Protein AF-A0AAV0XHF9-F1 (afdb_monomer_lite)

Secondary structure (DSSP, 8-state):
--HHHHHH-TTS-HHHHHHHHHHHHHHHHHHHHHHHHHHHHHHHHTT--HHHHHHHHHHHHHHH-TTTTTSSHHHHHHHHHHTT-PPPPEEEEEEEEE--EEETTEEE--EEEEEEEE--HHHHHHHHHTSTTHHHHHHHHHHHHHH--S-----TTT---

Radius of gyration: 26.61 Å; chains: 1; bounding box: 62×67×68 Å

Structure (mmCIF, N/CA/C/O backbone):
data_AF-A0AAV0XHF9-F1
#
_entry.id   AF-A0AAV0XHF9-F1
#
loop_
_atom_site.group_PDB
_atom_site.id
_atom_site.type_symbol
_atom_site.label_atom_id
_atom_site.label_alt_id
_atom_site.label_comp_id
_atom_site.label_asym_id
_atom_site.label_entity_id
_atom_site.label_seq_id
_atom_site.pdbx_PDB_ins_code
_atom_site.Cartn_x
_atom_site.Cartn_y
_atom_site.Cartn_z
_atom_site.occupancy
_atom_site.B_iso_or_equiv
_atom_site.auth_seq_id
_atom_site.auth_comp_id
_atom_site.auth_asym_id
_atom_site.auth_atom_id
_atom_site.pdbx_PDB_model_num
ATOM 1 N N . MET A 1 1 ? -2.041 9.958 -0.404 1.00 60.59 1 MET A N 1
ATOM 2 C CA . MET A 1 1 ? -0.908 9.008 -0.333 1.00 60.59 1 MET A CA 1
ATOM 3 C C . MET A 1 1 ? 0.179 9.655 0.539 1.00 60.59 1 MET A C 1
ATOM 5 O O . MET A 1 1 ? 0.935 10.480 0.056 1.00 60.59 1 MET A O 1
ATOM 9 N N . PHE A 1 2 ? 0.143 9.440 1.861 1.00 72.06 2 PHE A N 1
ATOM 10 C CA . PHE A 1 2 ? 1.021 10.136 2.828 1.00 72.06 2 PHE A CA 1
ATOM 11 C C . PHE A 1 2 ? 2.412 9.490 2.892 1.00 72.06 2 PHE A C 1
ATOM 13 O O . PHE A 1 2 ? 3.419 10.164 2.726 1.00 72.06 2 PHE A O 1
ATOM 20 N N . ILE A 1 3 ? 2.448 8.157 2.971 1.00 79.88 3 ILE A N 1
ATOM 21 C CA . ILE A 1 3 ? 3.682 7.357 2.974 1.00 79.88 3 ILE A CA 1
ATOM 22 C C . ILE A 1 3 ? 4.508 7.556 1.693 1.00 79.88 3 ILE A C 1
ATOM 24 O O . ILE A 1 3 ? 5.733 7.562 1.742 1.00 79.88 3 ILE A O 1
ATOM 28 N N . SER A 1 4 ? 3.865 7.743 0.535 1.00 76.50 4 SER A N 1
ATOM 29 C CA . SER A 1 4 ? 4.586 7.941 -0.730 1.00 76.50 4 SER A CA 1
ATOM 30 C C . SER A 1 4 ? 5.396 9.226 -0.769 1.00 76.50 4 SER A C 1
ATOM 32 O O . SER A 1 4 ? 6.397 9.265 -1.474 1.00 76.50 4 SER A O 1
ATOM 34 N N . LYS A 1 5 ? 5.002 10.252 -0.000 1.00 82.44 5 LYS A N 1
ATOM 35 C CA . LYS A 1 5 ? 5.803 11.470 0.139 1.00 82.44 5 LYS A CA 1
ATOM 36 C C . LYS A 1 5 ? 7.156 11.134 0.759 1.00 82.44 5 LYS A C 1
ATOM 38 O O . LYS A 1 5 ? 8.172 11.497 0.192 1.00 82.44 5 LYS A O 1
ATOM 43 N N . TRP A 1 6 ? 7.180 10.333 1.825 1.00 82.81 6 TRP A N 1
ATOM 44 C CA . TRP A 1 6 ? 8.428 9.906 2.468 1.00 82.81 6 TRP A CA 1
ATOM 45 C C . TRP A 1 6 ? 9.312 9.031 1.579 1.00 82.81 6 TRP A C 1
ATOM 47 O O . TRP A 1 6 ? 10.527 9.109 1.682 1.00 82.81 6 TRP A O 1
ATOM 57 N N . TYR A 1 7 ? 8.725 8.231 0.685 1.00 79.69 7 TYR A N 1
ATOM 58 C CA . TYR A 1 7 ? 9.497 7.476 -0.310 1.00 79.69 7 TYR A CA 1
ATOM 59 C C . TYR A 1 7 ? 10.110 8.347 -1.410 1.00 79.69 7 TYR A C 1
ATOM 61 O O . TYR A 1 7 ? 11.069 7.913 -2.045 1.00 79.69 7 TYR A O 1
ATOM 69 N N . ASN A 1 8 ? 9.535 9.524 -1.662 1.00 79.88 8 ASN A N 1
ATOM 70 C CA . ASN A 1 8 ? 10.020 10.468 -2.663 1.00 79.88 8 ASN A CA 1
ATOM 71 C C . ASN A 1 8 ? 11.099 11.413 -2.108 1.00 79.88 8 ASN A C 1
ATOM 73 O O . ASN A 1 8 ? 11.812 12.048 -2.879 1.00 79.88 8 ASN A O 1
ATOM 77 N N . GLU A 1 9 ? 11.230 11.507 -0.783 1.00 84.69 9 GLU A N 1
ATOM 78 C CA . GLU A 1 9 ? 12.252 12.327 -0.137 1.00 84.69 9 GLU A CA 1
ATOM 79 C C . GLU A 1 9 ? 13.622 11.648 -0.204 1.00 84.69 9 GLU A C 1
ATOM 81 O O . GLU A 1 9 ? 13.849 10.603 0.407 1.00 84.69 9 GLU A O 1
ATOM 86 N N . SER A 1 10 ? 14.571 12.275 -0.901 1.00 77.44 10 SER A N 1
ATOM 87 C CA . SER A 1 10 ? 15.943 11.764 -1.051 1.00 77.44 10 SER A CA 1
ATOM 88 C C . SER A 1 10 ? 16.704 11.680 0.275 1.00 77.44 10 SER A C 1
ATOM 90 O O . SER A 1 10 ? 17.608 10.860 0.426 1.00 77.44 10 SER A O 1
ATOM 92 N N . VAL A 1 11 ? 16.320 12.514 1.245 1.00 86.81 11 VAL A N 1
ATOM 93 C CA . VAL A 1 11 ? 16.938 12.596 2.574 1.00 86.81 11 VAL A CA 1
ATOM 94 C C . VAL A 1 11 ? 16.502 11.443 3.478 1.00 86.81 11 VAL A C 1
ATOM 96 O O . VAL A 1 11 ? 17.213 11.130 4.430 1.00 86.81 11 VAL A O 1
ATOM 99 N N . ILE A 1 12 ? 15.364 10.795 3.201 1.00 83.94 12 ILE A N 1
ATOM 100 C CA . ILE A 1 12 ? 14.819 9.723 4.040 1.00 83.94 12 ILE A CA 1
ATOM 101 C C . ILE A 1 12 ? 15.175 8.369 3.415 1.00 83.94 12 ILE A C 1
ATOM 103 O O . ILE A 1 12 ? 14.592 7.968 2.406 1.00 83.94 12 ILE A O 1
ATOM 107 N N . PRO A 1 13 ? 16.094 7.593 4.018 1.00 84.94 13 PRO A N 1
ATOM 108 C CA . PRO A 1 13 ? 16.376 6.249 3.547 1.00 84.94 13 PRO A CA 1
ATOM 109 C C . PRO A 1 13 ? 15.125 5.363 3.618 1.00 84.94 13 PRO A C 1
ATOM 111 O O . PRO A 1 13 ? 14.372 5.402 4.593 1.00 84.94 13 PRO A O 1
ATOM 114 N N . LYS A 1 14 ? 14.924 4.488 2.626 1.00 80.06 14 LYS A N 1
ATOM 115 C CA . LYS A 1 14 ? 13.743 3.602 2.563 1.00 80.06 14 LYS A CA 1
ATOM 116 C C . LYS A 1 14 ? 13.569 2.733 3.812 1.00 80.06 14 LYS A C 1
ATOM 118 O O . LYS A 1 14 ? 12.446 2.503 4.249 1.00 80.06 14 LYS A O 1
ATOM 123 N N . ASN A 1 15 ? 14.672 2.285 4.414 1.00 81.06 15 ASN A N 1
ATOM 124 C CA . ASN A 1 15 ? 14.645 1.514 5.659 1.00 81.06 15 ASN A CA 1
ATOM 125 C C . ASN A 1 15 ? 14.197 2.342 6.881 1.00 81.06 15 ASN A C 1
ATOM 127 O O . ASN A 1 15 ? 13.753 1.757 7.863 1.00 81.06 15 ASN A O 1
ATOM 131 N N . LYS A 1 16 ? 14.267 3.680 6.826 1.00 87.31 16 LYS A N 1
ATOM 132 C CA . LYS A 1 16 ? 13.779 4.585 7.880 1.00 87.31 16 LYS A CA 1
ATOM 133 C C . LYS A 1 16 ? 12.296 4.903 7.760 1.00 87.31 16 LYS A C 1
ATOM 135 O O . LYS A 1 16 ? 11.668 5.177 8.776 1.00 87.31 16 LYS A O 1
ATOM 140 N N . VAL A 1 17 ? 11.712 4.802 6.565 1.00 86.56 17 VAL A N 1
ATOM 141 C CA . VAL A 1 17 ? 10.263 4.987 6.372 1.00 86.56 17 VAL A CA 1
ATOM 142 C C . VAL A 1 17 ? 9.465 4.026 7.257 1.00 86.56 17 VAL A C 1
ATOM 144 O O . VAL A 1 17 ? 8.452 4.422 7.823 1.00 86.56 17 VAL A O 1
ATOM 147 N N . GLN A 1 18 ? 9.939 2.787 7.430 1.00 85.81 18 GLN A N 1
ATOM 148 C CA . GLN A 1 18 ? 9.290 1.828 8.325 1.00 85.81 18 GLN A CA 1
ATOM 149 C C . GLN A 1 18 ? 9.337 2.282 9.785 1.00 85.81 18 GLN A C 1
ATOM 151 O O . GLN A 1 18 ? 8.320 2.221 10.461 1.00 85.81 18 GLN A O 1
ATOM 156 N N . THR A 1 19 ? 10.487 2.781 10.247 1.00 88.06 19 THR A N 1
ATOM 157 C CA . THR A 1 19 ? 10.632 3.329 11.603 1.00 88.06 19 THR A CA 1
ATOM 158 C C . THR A 1 19 ? 9.653 4.477 11.832 1.00 88.06 19 THR A C 1
ATOM 160 O O . THR A 1 19 ? 8.929 4.460 12.814 1.00 88.06 19 THR A O 1
ATOM 163 N N . ILE A 1 20 ? 9.537 5.402 10.873 1.00 87.75 20 ILE A N 1
ATOM 164 C CA . ILE A 1 20 ? 8.589 6.522 10.959 1.00 87.75 20 ILE A CA 1
ATOM 165 C C . ILE A 1 20 ? 7.142 6.015 11.044 1.00 87.75 20 ILE A C 1
ATOM 167 O O . ILE A 1 20 ? 6.365 6.507 11.856 1.00 87.75 20 ILE A O 1
ATOM 171 N N . ILE A 1 21 ? 6.762 5.028 10.224 1.00 87.50 21 ILE A N 1
ATOM 172 C CA . ILE A 1 21 ? 5.415 4.435 10.276 1.00 87.50 21 ILE A CA 1
ATOM 173 C C . ILE A 1 21 ? 5.154 3.818 11.654 1.00 87.50 21 ILE A C 1
ATOM 175 O O . ILE A 1 21 ? 4.086 4.048 12.223 1.00 87.50 21 ILE A O 1
ATOM 179 N N . SER A 1 22 ? 6.112 3.064 12.193 1.00 87.62 22 SER A N 1
ATOM 180 C CA . SER A 1 22 ? 6.003 2.454 13.520 1.00 87.62 22 SER A CA 1
ATOM 181 C C . SER A 1 22 ? 5.874 3.507 14.623 1.00 87.62 22 SER A C 1
ATOM 183 O O . SER A 1 22 ? 4.957 3.407 15.434 1.00 87.62 22 SER A O 1
ATOM 185 N N . ASP A 1 23 ? 6.706 4.549 14.607 1.00 88.69 23 ASP A N 1
ATOM 186 C CA . ASP A 1 23 ? 6.686 5.622 15.609 1.00 88.69 23 ASP A CA 1
ATOM 187 C C . ASP A 1 23 ? 5.354 6.388 15.588 1.00 88.69 23 ASP A C 1
ATOM 189 O O . ASP A 1 23 ? 4.746 6.627 16.632 1.00 88.69 23 ASP A O 1
ATOM 193 N N . VAL A 1 24 ? 4.853 6.732 14.393 1.00 88.81 24 VAL A N 1
ATOM 194 C CA . VAL A 1 24 ? 3.557 7.414 14.250 1.00 88.81 24 VAL A CA 1
ATOM 195 C C . VAL A 1 24 ? 2.411 6.504 14.693 1.00 88.81 24 VAL A C 1
ATOM 197 O O . VAL A 1 24 ? 1.496 6.980 15.359 1.00 88.81 24 VAL A O 1
ATOM 200 N N . SER A 1 25 ? 2.458 5.208 14.368 1.00 88.56 25 SER A N 1
ATOM 201 C CA . SER A 1 25 ? 1.436 4.242 14.803 1.00 88.56 25 SER A CA 1
ATOM 202 C C . SER A 1 25 ? 1.402 4.122 16.324 1.00 88.56 25 SER A C 1
ATOM 204 O O . SER A 1 25 ? 0.333 4.203 16.918 1.00 88.56 25 SER A O 1
ATOM 206 N N . MET A 1 26 ? 2.570 4.022 16.958 1.00 88.62 26 MET A N 1
ATOM 207 C CA . MET A 1 26 ? 2.696 3.931 18.411 1.00 88.62 26 MET A CA 1
ATOM 208 C C . MET A 1 26 ? 2.195 5.207 19.105 1.00 88.62 26 MET A C 1
ATOM 210 O O . MET A 1 26 ? 1.458 5.138 20.088 1.00 88.62 26 MET A O 1
ATOM 214 N N . MET A 1 27 ? 2.536 6.384 18.570 1.00 88.88 27 MET A N 1
ATOM 215 C CA . MET A 1 27 ? 2.031 7.661 19.083 1.00 88.88 27 MET A CA 1
ATOM 216 C C . MET A 1 27 ? 0.503 7.765 18.941 1.00 88.88 27 MET A C 1
ATOM 218 O O . MET A 1 27 ? -0.182 8.225 19.856 1.00 88.88 27 MET A O 1
ATOM 222 N N . GLN A 1 28 ? -0.038 7.330 17.802 1.00 88.69 28 GLN A N 1
ATOM 223 C CA . GLN A 1 28 ? -1.476 7.307 17.543 1.00 88.69 28 GLN A CA 1
ATOM 224 C C . GLN A 1 28 ? -2.197 6.366 18.516 1.00 88.69 28 GLN A C 1
ATOM 226 O O . GLN A 1 28 ? -3.207 6.754 19.099 1.00 88.69 28 GLN A O 1
ATOM 231 N N . GLU A 1 29 ? -1.664 5.165 18.731 1.00 88.50 29 GLU A N 1
ATOM 232 C CA . GLU A 1 29 ? -2.231 4.165 19.632 1.00 88.50 29 GLU A CA 1
ATOM 233 C C . GLU A 1 29 ? -2.338 4.690 21.071 1.00 88.50 29 GLU A C 1
ATOM 235 O O . GLU A 1 29 ? -3.399 4.581 21.693 1.00 88.50 29 GLU A O 1
ATOM 240 N N . MET A 1 30 ? -1.289 5.343 21.582 1.00 87.88 30 MET A N 1
ATOM 241 C CA . MET A 1 30 ? -1.326 5.966 22.911 1.00 87.88 30 MET A CA 1
ATOM 242 C C . MET A 1 30 ? -2.376 7.078 22.997 1.00 87.88 30 MET A C 1
ATOM 244 O O . MET A 1 30 ? -3.208 7.079 23.901 1.00 87.88 30 MET A O 1
ATOM 248 N N . ASN A 1 31 ? -2.384 8.011 22.044 1.00 89.62 31 ASN A N 1
ATOM 249 C CA . ASN A 1 31 ? -3.301 9.152 22.092 1.00 89.62 31 ASN A CA 1
ATOM 250 C C . ASN A 1 31 ? -4.770 8.726 21.942 1.00 89.62 31 ASN A C 1
ATOM 252 O O . ASN A 1 31 ? -5.641 9.212 22.667 1.00 89.62 31 ASN A O 1
ATOM 256 N N . ILE A 1 32 ? -5.051 7.804 21.018 1.00 92.44 32 ILE A N 1
ATOM 257 C CA . ILE A 1 32 ? -6.409 7.316 20.762 1.00 92.44 32 ILE A CA 1
ATOM 258 C C . ILE A 1 32 ? -6.904 6.435 21.905 1.00 92.44 32 ILE A C 1
ATOM 260 O O . ILE A 1 32 ? -8.073 6.543 22.260 1.00 92.44 32 ILE A O 1
ATOM 264 N N . SER A 1 33 ? -6.051 5.612 22.521 1.00 91.12 33 SER A N 1
ATOM 265 C CA . SER A 1 33 ? -6.457 4.792 23.671 1.00 91.12 33 SER A CA 1
ATOM 266 C C . SER A 1 33 ? -6.825 5.638 24.891 1.00 91.12 33 SER A C 1
ATOM 268 O O . SER A 1 33 ? -7.853 5.372 25.514 1.00 91.12 33 SER A O 1
ATOM 270 N N . ILE A 1 34 ? -6.063 6.697 25.190 1.00 92.75 34 ILE A N 1
ATOM 271 C CA . ILE A 1 34 ? -6.398 7.649 26.262 1.00 92.75 34 ILE A CA 1
ATOM 272 C C . ILE A 1 34 ? -7.758 8.298 25.983 1.00 92.75 34 ILE A C 1
ATOM 274 O O . ILE A 1 34 ? -8.652 8.250 26.828 1.00 92.75 34 ILE A O 1
ATOM 278 N N . LEU A 1 35 ? -7.945 8.844 24.777 1.00 93.75 35 LEU A N 1
ATOM 279 C CA . LEU A 1 35 ? -9.193 9.504 24.393 1.00 93.75 35 LEU A CA 1
ATOM 280 C C . LEU A 1 35 ? -10.390 8.540 24.410 1.00 93.75 35 LEU A C 1
ATOM 282 O O . LEU A 1 35 ? -11.461 8.889 24.902 1.00 93.75 35 LEU A O 1
ATOM 286 N N . LYS A 1 36 ? -10.205 7.320 23.899 1.00 93.88 36 LYS A N 1
ATOM 287 C CA . LYS A 1 36 ? -11.218 6.260 23.899 1.00 93.88 36 LYS A CA 1
ATOM 288 C C . LYS A 1 36 ? -11.643 5.923 25.326 1.00 93.88 36 LYS A C 1
ATOM 290 O O . LYS A 1 36 ? -12.838 5.838 25.586 1.00 93.88 36 LYS A O 1
ATOM 295 N N . ASN A 1 37 ? -10.694 5.764 26.246 1.00 93.25 37 ASN A N 1
ATOM 296 C CA . ASN A 1 37 ? -10.990 5.434 27.639 1.00 93.25 37 ASN A CA 1
ATOM 297 C C . ASN A 1 37 ? -11.774 6.552 28.336 1.00 93.25 37 ASN A C 1
ATOM 299 O O . ASN A 1 37 ? -12.794 6.268 28.957 1.00 93.25 37 ASN A O 1
ATOM 303 N N . GLU A 1 38 ? -11.356 7.810 28.177 1.00 93.88 38 GLU A N 1
ATOM 304 C CA . GLU A 1 38 ? -12.074 8.973 28.723 1.00 93.88 38 GLU A CA 1
ATOM 305 C C . GLU A 1 38 ? -13.518 9.043 28.205 1.00 93.88 38 GLU A C 1
ATOM 307 O O . GLU A 1 38 ? -14.470 9.135 28.980 1.00 93.88 38 GLU A O 1
ATOM 312 N N . VAL A 1 39 ? -13.707 8.912 26.889 1.00 93.06 39 VAL A N 1
ATOM 313 C CA . VAL A 1 39 ? -15.043 8.955 26.279 1.00 93.06 39 VAL A CA 1
ATOM 314 C C . VAL A 1 39 ? -15.908 7.783 26.742 1.00 93.06 39 VAL A C 1
ATOM 316 O O . VAL A 1 39 ? -17.078 7.980 27.071 1.00 93.06 39 VAL A O 1
ATOM 319 N N . LEU A 1 40 ? -15.361 6.567 26.802 1.00 92.44 40 LEU A N 1
ATOM 320 C CA . LEU A 1 40 ? -16.111 5.397 27.259 1.00 92.44 40 LEU A CA 1
ATOM 321 C C . LEU A 1 40 ? -16.480 5.489 28.742 1.00 92.44 40 LEU A C 1
ATOM 323 O O . LEU A 1 40 ? -17.592 5.101 29.099 1.00 92.44 40 LEU A O 1
ATOM 327 N N . ASN A 1 41 ? -15.607 6.036 29.588 1.00 92.88 41 ASN A N 1
ATOM 328 C CA . ASN A 1 41 ? -15.911 6.270 30.998 1.00 92.88 41 ASN A CA 1
ATOM 329 C C . ASN A 1 41 ? -17.095 7.232 31.147 1.00 92.88 41 ASN A C 1
ATOM 331 O O . ASN A 1 41 ? -18.083 6.876 31.787 1.00 92.88 41 ASN A O 1
ATOM 335 N N . ILE A 1 42 ? -17.065 8.375 30.454 1.00 93.12 42 ILE A N 1
ATOM 336 C CA . ILE A 1 42 ? -18.160 9.359 30.474 1.00 93.12 42 ILE A CA 1
ATOM 337 C C . ILE A 1 42 ? -19.474 8.742 29.967 1.00 93.12 42 ILE A C 1
ATOM 339 O O . ILE A 1 42 ? -20.541 8.977 30.538 1.00 93.12 42 ILE A O 1
ATOM 343 N N . LEU A 1 43 ? -19.436 7.939 28.901 1.00 91.31 43 LEU A N 1
ATOM 344 C CA . LEU A 1 43 ? -20.637 7.291 28.358 1.00 91.31 43 LEU A CA 1
ATOM 345 C C . LEU A 1 43 ? -21.222 6.241 29.315 1.00 91.31 43 LEU A C 1
ATOM 347 O O . LEU A 1 43 ? -22.446 6.139 29.443 1.00 91.31 43 LEU A O 1
ATOM 351 N N . ASN A 1 44 ? -20.358 5.480 29.990 1.00 89.56 44 ASN A N 1
ATOM 352 C CA . ASN A 1 44 ? -20.761 4.485 30.982 1.00 89.56 44 ASN A CA 1
ATOM 353 C C . ASN A 1 44 ? -21.355 5.151 32.233 1.00 89.56 44 ASN A C 1
ATOM 355 O O . ASN A 1 44 ? -22.397 4.709 32.722 1.00 89.56 44 ASN A O 1
ATOM 359 N N . GLU A 1 45 ? -20.753 6.241 32.716 1.00 92.38 45 GLU A N 1
ATOM 360 C CA . GLU A 1 45 ? -21.260 7.034 33.846 1.00 92.38 45 GLU A CA 1
ATOM 361 C C . GLU A 1 45 ? -22.643 7.634 33.558 1.00 92.38 45 GLU A C 1
ATOM 363 O O . GLU A 1 45 ? -23.536 7.591 34.408 1.00 92.38 45 GLU A O 1
ATOM 368 N N . ASN A 1 46 ? -22.860 8.107 32.328 1.00 91.56 46 ASN A N 1
ATOM 369 C CA . ASN A 1 46 ? -24.144 8.649 31.876 1.00 91.56 46 ASN A CA 1
ATOM 370 C C . ASN A 1 46 ? -25.177 7.572 31.493 1.00 91.56 46 ASN A C 1
ATOM 372 O O . ASN A 1 46 ? -26.268 7.913 31.031 1.00 91.56 46 ASN A O 1
ATOM 376 N N . LYS A 1 47 ? -24.865 6.280 31.688 1.00 89.88 47 LYS A N 1
ATOM 377 C CA . LYS A 1 47 ? -25.742 5.136 31.370 1.00 89.88 47 LYS A CA 1
ATOM 378 C C . LYS A 1 47 ? -26.293 5.188 29.940 1.00 89.88 47 LYS A C 1
ATOM 380 O O . LYS A 1 47 ? -27.466 4.886 29.705 1.00 89.88 47 LYS A O 1
ATOM 385 N N . CYS A 1 48 ? -25.459 5.594 28.984 1.00 87.31 48 CYS A N 1
ATOM 386 C CA . CYS A 1 48 ? -25.846 5.616 27.580 1.00 87.31 48 CYS A CA 1
ATOM 387 C C . CYS A 1 48 ? -26.205 4.210 27.072 1.00 87.31 48 CYS A C 1
ATOM 389 O O . CYS A 1 48 ? -25.747 3.192 27.590 1.00 87.31 48 CYS A O 1
ATOM 391 N N . GLU A 1 49 ? -27.023 4.151 26.021 1.00 91.50 49 GLU A N 1
ATOM 392 C CA . GLU A 1 49 ? -27.413 2.889 25.394 1.00 91.50 49 GLU A CA 1
ATOM 393 C C . GLU A 1 49 ? -26.182 2.116 24.886 1.00 91.50 49 GLU A C 1
ATOM 395 O O . GLU A 1 49 ? -25.331 2.671 24.183 1.00 91.50 49 GLU A O 1
ATOM 400 N N . LEU A 1 50 ? -26.123 0.811 25.175 1.00 89.00 50 LEU A N 1
ATOM 401 C CA . LEU A 1 50 ? -25.013 -0.071 24.789 1.00 89.00 50 LEU A CA 1
ATOM 402 C C . LEU A 1 50 ? -24.711 -0.043 23.283 1.00 89.00 50 LEU A C 1
ATOM 404 O O . LEU A 1 50 ? -23.553 -0.134 22.885 1.00 89.00 50 LEU A O 1
ATOM 408 N N . ASN A 1 51 ? -25.734 0.128 22.444 1.00 90.69 51 ASN A N 1
ATOM 409 C CA . ASN A 1 51 ? -25.586 0.226 20.990 1.00 90.69 51 ASN A CA 1
ATOM 410 C C . ASN A 1 51 ? -24.854 1.511 20.559 1.00 90.69 51 ASN A C 1
ATOM 412 O O . ASN A 1 51 ? -24.066 1.517 19.614 1.00 90.69 51 ASN A O 1
ATOM 416 N N . SER A 1 52 ? -25.086 2.621 21.262 1.00 87.88 52 SER A N 1
ATOM 417 C CA . SER A 1 52 ? -24.374 3.878 21.008 1.00 87.88 52 SER A CA 1
ATOM 418 C C . SER A 1 52 ? -22.917 3.774 21.454 1.00 87.88 52 SER A C 1
ATOM 420 O O . SER A 1 52 ? -22.019 4.178 20.715 1.00 87.88 52 SER A O 1
ATOM 422 N N . ILE A 1 53 ? -22.676 3.142 22.606 1.00 90.00 53 ILE A N 1
ATOM 423 C CA . ILE A 1 53 ? -21.328 2.850 23.106 1.00 90.00 53 ILE A CA 1
ATOM 424 C C . ILE A 1 53 ? -20.568 1.968 22.108 1.00 90.00 53 ILE A C 1
ATOM 426 O O . ILE A 1 53 ? -19.450 2.305 21.731 1.00 90.00 53 ILE A O 1
ATOM 430 N N . SER A 1 54 ? -21.174 0.887 21.603 1.00 90.94 54 SER A N 1
ATOM 431 C CA . SER A 1 54 ? -20.503 -0.008 20.650 1.00 90.94 54 SER A CA 1
ATOM 432 C C . SER A 1 54 ? -20.156 0.686 19.332 1.00 90.94 54 SER A C 1
ATOM 434 O O . SER A 1 54 ? -19.072 0.467 18.790 1.00 90.94 54 SER A O 1
ATOM 436 N N . LYS A 1 55 ? -21.041 1.555 18.822 1.00 91.81 55 LYS A N 1
ATOM 437 C CA . LYS A 1 55 ? -20.764 2.357 17.621 1.00 91.81 55 LYS A CA 1
ATOM 438 C C . LYS A 1 55 ? -19.572 3.281 17.838 1.00 91.81 55 LYS A C 1
ATOM 440 O O . LYS A 1 55 ? -18.670 3.296 17.004 1.00 91.81 55 LYS A O 1
ATOM 445 N N . ILE A 1 56 ? -19.531 3.999 18.957 1.00 91.75 56 ILE A N 1
ATOM 446 C CA . ILE A 1 56 ? -18.427 4.912 19.276 1.00 91.75 56 ILE A CA 1
ATOM 447 C C . ILE A 1 56 ? -17.114 4.136 19.449 1.00 91.75 56 ILE A C 1
ATOM 449 O O . ILE A 1 56 ? -16.104 4.519 18.862 1.00 91.75 56 ILE A O 1
ATOM 453 N N . THR A 1 57 ? -17.134 2.999 20.151 1.00 91.62 57 THR A N 1
ATOM 454 C CA . THR A 1 57 ? -15.974 2.098 20.264 1.00 91.62 57 THR A CA 1
ATOM 455 C C . THR A 1 57 ? -15.447 1.698 18.888 1.00 91.62 57 THR A C 1
ATOM 457 O O . THR A 1 57 ? -14.254 1.845 18.631 1.00 91.62 57 THR A O 1
ATOM 460 N N . SER A 1 58 ? -16.334 1.289 17.973 1.00 89.81 58 SER A N 1
ATOM 461 C CA . SER A 1 58 ? -15.930 0.889 16.620 1.00 89.81 58 SER A CA 1
ATOM 462 C C . SER A 1 58 ? -15.320 2.038 15.808 1.00 89.81 58 SER A C 1
ATOM 464 O O . SER A 1 58 ? -14.412 1.811 15.011 1.00 89.81 58 SER A O 1
ATOM 466 N N . MET A 1 59 ? -15.763 3.282 16.026 1.00 90.62 59 MET A N 1
ATOM 467 C CA . MET A 1 59 ? -15.160 4.455 15.385 1.00 90.62 59 MET A CA 1
ATOM 468 C C . MET A 1 59 ? -13.730 4.683 15.880 1.00 90.62 59 MET A C 1
ATOM 470 O O . MET A 1 59 ? -12.846 4.956 15.069 1.00 90.62 59 MET A O 1
ATOM 474 N N . PHE A 1 60 ? -13.483 4.528 17.184 1.00 91.75 60 PHE A N 1
ATOM 475 C CA . PHE A 1 60 ? -12.130 4.619 17.733 1.00 91.75 60 PHE A CA 1
ATOM 476 C C . PHE A 1 60 ? -11.217 3.513 17.206 1.00 91.75 60 PHE A C 1
ATOM 478 O O . PHE A 1 60 ? -10.085 3.808 16.827 1.00 91.75 60 PHE A O 1
ATOM 485 N N . ASP A 1 61 ? -11.718 2.281 17.093 1.00 86.25 61 ASP A N 1
ATOM 486 C CA . ASP A 1 61 ? -10.943 1.152 16.561 1.00 86.25 61 ASP A CA 1
ATOM 487 C C . ASP A 1 61 ? -10.481 1.403 15.114 1.00 86.25 61 ASP A C 1
ATOM 489 O O . ASP A 1 61 ? -9.356 1.064 14.746 1.00 86.25 61 ASP A O 1
ATOM 493 N N . ILE A 1 62 ? -11.309 2.068 14.297 1.00 84.88 62 ILE A N 1
ATOM 494 C CA . ILE A 1 62 ? -10.949 2.449 12.920 1.00 84.88 62 ILE A CA 1
ATOM 495 C C . ILE A 1 62 ? -9.811 3.484 12.896 1.00 84.88 62 ILE A C 1
ATOM 497 O O . ILE A 1 62 ? -8.955 3.440 12.011 1.00 84.88 62 ILE A O 1
ATOM 501 N N . ILE A 1 63 ? -9.801 4.429 13.839 1.00 86.62 63 ILE A N 1
ATOM 502 C CA . ILE A 1 63 ? -8.842 5.548 13.871 1.00 86.62 63 ILE A CA 1
ATOM 503 C C . ILE A 1 63 ? -7.527 5.152 14.561 1.00 86.62 63 ILE A C 1
ATOM 505 O O . ILE A 1 63 ? -6.486 5.761 14.293 1.00 86.62 63 ILE A O 1
ATOM 509 N N . GLN A 1 64 ? -7.563 4.137 15.427 1.00 86.25 64 GLN A N 1
ATOM 510 C CA . GLN A 1 64 ? -6.414 3.674 16.204 1.00 86.25 64 GLN A CA 1
ATOM 511 C C . GLN A 1 64 ? -5.278 3.159 15.310 1.00 86.25 64 GLN A C 1
ATOM 513 O O . GLN A 1 64 ? -4.118 3.438 15.595 1.00 86.25 64 GLN A O 1
ATOM 518 N N . ASN A 1 65 ? -5.605 2.501 14.189 1.00 81.06 65 ASN A N 1
ATOM 519 C CA . ASN A 1 65 ? -4.618 1.880 13.300 1.00 81.06 65 ASN A CA 1
ATOM 520 C C . ASN A 1 65 ? -4.696 2.422 11.858 1.00 81.06 65 ASN A C 1
ATOM 522 O O . ASN A 1 65 ? -5.114 1.713 10.936 1.00 81.06 65 ASN A O 1
ATOM 526 N N . PRO A 1 66 ? -4.255 3.670 11.604 1.00 79.75 66 PRO A N 1
ATOM 527 C CA . PRO A 1 66 ? -4.361 4.298 10.283 1.00 79.75 66 PRO A CA 1
ATOM 528 C C . PRO A 1 66 ? -3.506 3.608 9.204 1.00 79.75 66 PRO A C 1
ATOM 530 O O . PRO A 1 66 ? -3.760 3.776 8.007 1.00 79.75 66 PRO A O 1
ATOM 533 N N . PHE A 1 67 ? -2.500 2.826 9.609 1.00 83.25 67 PHE A N 1
ATOM 534 C CA . PHE A 1 67 ? -1.562 2.150 8.712 1.00 83.25 67 PHE A CA 1
ATOM 535 C C . PHE A 1 67 ? -1.739 0.633 8.636 1.00 83.25 67 PHE A C 1
ATOM 537 O O . PHE A 1 67 ? -0.957 -0.002 7.940 1.00 83.25 67 PHE A O 1
ATOM 544 N N . ASP A 1 68 ? -2.773 0.047 9.242 1.00 81.50 68 ASP A N 1
ATOM 545 C CA . ASP A 1 68 ? -2.978 -1.415 9.297 1.00 81.50 68 ASP A CA 1
ATOM 546 C C . ASP A 1 68 ? -2.916 -2.086 7.905 1.00 81.50 68 ASP A C 1
ATOM 548 O O . ASP A 1 68 ? -2.269 -3.101 7.666 1.00 81.50 68 ASP A O 1
ATOM 552 N N . LYS A 1 69 ? -3.494 -1.429 6.890 1.00 81.75 69 LYS A N 1
ATOM 553 C CA . LYS A 1 69 ? -3.483 -1.907 5.491 1.00 81.75 69 LYS A CA 1
ATOM 554 C C . LYS A 1 69 ? -2.255 -1.472 4.681 1.00 81.75 69 LYS A C 1
ATOM 556 O O . LYS A 1 69 ? -2.210 -1.700 3.472 1.00 81.75 69 LYS A O 1
ATOM 561 N N . LEU A 1 70 ? -1.302 -0.789 5.307 1.00 82.88 70 LEU A N 1
ATOM 562 C CA . LEU A 1 70 ? -0.130 -0.157 4.689 1.00 82.88 70 LEU A CA 1
ATOM 563 C C . LEU A 1 70 ? 1.172 -0.423 5.466 1.00 82.88 70 LEU A C 1
ATOM 565 O O . LEU A 1 70 ? 2.206 0.140 5.106 1.00 82.88 70 LEU A O 1
ATOM 569 N N . GLU A 1 71 ? 1.129 -1.264 6.499 1.00 81.56 71 GLU A N 1
ATOM 570 C CA . GLU A 1 71 ? 2.237 -1.496 7.428 1.00 81.56 71 GLU A CA 1
ATOM 571 C C . GLU A 1 71 ? 3.467 -2.055 6.710 1.00 81.56 71 GLU A C 1
ATOM 573 O O . GLU A 1 71 ? 4.580 -1.555 6.867 1.00 81.56 71 GLU A O 1
ATOM 578 N N . PHE A 1 72 ? 3.255 -3.052 5.851 1.00 83.44 72 PHE A N 1
ATOM 579 C CA . PHE A 1 72 ? 4.321 -3.705 5.103 1.00 83.44 72 PHE A CA 1
ATOM 580 C C . PHE A 1 72 ? 4.398 -3.220 3.659 1.00 83.44 72 PHE A C 1
ATOM 582 O O . PHE A 1 72 ? 3.425 -2.763 3.055 1.00 83.44 72 PHE A O 1
ATOM 589 N N . GLU A 1 73 ? 5.579 -3.343 3.052 1.00 81.19 73 GLU A N 1
ATOM 590 C CA . GLU A 1 73 ? 5.787 -2.970 1.646 1.00 81.19 73 GLU A CA 1
ATOM 591 C C . GLU A 1 73 ? 4.866 -3.747 0.700 1.00 81.19 73 GLU A C 1
ATOM 593 O O . GLU A 1 73 ? 4.212 -3.148 -0.152 1.00 81.19 73 GLU A O 1
ATOM 598 N N . PHE A 1 74 ? 4.701 -5.054 0.911 1.00 86.06 74 PHE A N 1
ATOM 599 C CA . PHE A 1 74 ? 3.799 -5.860 0.087 1.00 86.06 74 PHE A CA 1
ATOM 600 C C . PHE A 1 74 ? 2.327 -5.422 0.211 1.00 86.06 74 PHE A C 1
ATOM 602 O O . PHE A 1 74 ? 1.601 -5.452 -0.784 1.00 86.06 74 PHE A O 1
ATOM 609 N N . LEU A 1 75 ? 1.882 -4.974 1.394 1.00 86.94 75 LEU A N 1
ATOM 610 C CA . LEU A 1 75 ? 0.526 -4.447 1.599 1.00 86.94 75 LEU A CA 1
ATOM 611 C C . LEU A 1 75 ? 0.334 -3.117 0.874 1.00 86.94 75 LEU A C 1
ATOM 613 O O . LEU A 1 75 ? -0.684 -2.919 0.209 1.00 86.94 75 LEU A O 1
ATOM 617 N N . ARG A 1 76 ? 1.345 -2.244 0.916 1.00 86.25 76 ARG A N 1
ATOM 618 C CA . ARG A 1 76 ? 1.362 -0.989 0.155 1.00 86.25 76 ARG A CA 1
ATOM 619 C C . ARG A 1 76 ? 1.266 -1.259 -1.342 1.00 86.25 76 ARG A C 1
ATOM 621 O O . ARG A 1 76 ? 0.381 -0.713 -1.994 1.00 86.25 76 ARG A O 1
ATOM 628 N N . LEU A 1 77 ? 2.089 -2.162 -1.875 1.00 86.88 77 LEU A N 1
ATOM 629 C CA . LEU A 1 77 ? 2.033 -2.556 -3.286 1.00 86.88 77 LEU A CA 1
ATOM 630 C C . LEU A 1 77 ? 0.674 -3.163 -3.657 1.00 86.88 77 LEU A C 1
ATOM 632 O O . LEU A 1 77 ? 0.094 -2.799 -4.679 1.00 86.88 77 LEU A O 1
ATOM 636 N N . LYS A 1 78 ? 0.119 -4.038 -2.809 1.00 88.94 78 LYS A N 1
ATOM 637 C CA . LYS A 1 78 ? -1.224 -4.604 -2.999 1.00 88.94 78 LYS A CA 1
ATOM 638 C C . LYS A 1 78 ? -2.289 -3.508 -3.041 1.00 88.94 78 LYS A C 1
ATOM 640 O O . LYS A 1 78 ? -3.168 -3.552 -3.899 1.00 88.94 78 LYS A O 1
ATOM 645 N N . LYS A 1 79 ? -2.202 -2.511 -2.159 1.00 88.06 79 LYS A N 1
ATOM 646 C CA . LYS A 1 79 ? -3.134 -1.383 -2.142 1.00 88.06 79 LYS A CA 1
ATOM 647 C C . LYS A 1 79 ? -3.011 -0.528 -3.401 1.00 88.06 79 LYS A C 1
ATOM 649 O O . LYS A 1 79 ? -4.035 -0.153 -3.961 1.00 88.06 79 LYS A O 1
ATOM 654 N N . LEU A 1 80 ? -1.796 -0.259 -3.876 1.00 87.00 80 LEU A N 1
ATOM 655 C CA . LEU A 1 80 ? -1.582 0.496 -5.115 1.00 87.00 80 LEU A CA 1
ATOM 656 C C . LEU A 1 80 ? -2.121 -0.248 -6.344 1.00 87.00 80 LEU A C 1
ATOM 658 O O . LEU A 1 80 ? -2.734 0.376 -7.206 1.00 87.00 80 LEU A O 1
ATOM 662 N N . LYS A 1 81 ? -1.989 -1.581 -6.380 1.00 88.75 81 LYS A N 1
ATOM 663 C CA . LYS A 1 81 ? -2.634 -2.431 -7.396 1.00 88.75 81 LYS A CA 1
ATOM 664 C C . LYS A 1 81 ? -4.158 -2.335 -7.342 1.00 88.75 81 LYS A C 1
ATOM 666 O O . LYS A 1 81 ? -4.788 -2.147 -8.372 1.00 88.75 81 LYS A O 1
ATOM 671 N N . GLN A 1 82 ? -4.749 -2.415 -6.148 1.00 88.81 82 GLN A N 1
ATOM 672 C CA . GLN A 1 82 ? -6.202 -2.275 -5.968 1.00 88.81 82 GLN A CA 1
ATOM 673 C C . GLN A 1 82 ? -6.730 -0.899 -6.386 1.00 88.81 82 GLN A C 1
ATOM 675 O O . GLN A 1 82 ? -7.867 -0.795 -6.827 1.00 88.81 82 GLN A O 1
ATOM 680 N N . LEU A 1 83 ? -5.924 0.149 -6.218 1.00 86.38 83 LEU A N 1
ATOM 681 C CA . LEU A 1 83 ? -6.267 1.510 -6.626 1.00 86.38 83 LEU A CA 1
ATOM 682 C C . LEU A 1 83 ? -6.077 1.751 -8.132 1.00 86.38 83 LEU A C 1
ATOM 684 O O . LEU A 1 83 ? -6.411 2.832 -8.597 1.00 86.38 83 LEU A O 1
ATOM 688 N N . GLY A 1 84 ? -5.525 0.789 -8.880 1.00 85.94 84 GLY A N 1
ATOM 689 C CA . GLY A 1 84 ? -5.260 0.942 -10.312 1.00 85.94 84 GLY A CA 1
ATOM 690 C C . GLY A 1 84 ? -4.125 1.916 -10.640 1.00 85.94 84 GLY A C 1
ATOM 691 O O . GLY A 1 84 ? -3.994 2.314 -11.786 1.00 85.94 84 GLY A O 1
ATOM 692 N N . VAL A 1 85 ? -3.301 2.301 -9.657 1.00 86.81 85 VAL A N 1
ATOM 693 C CA . VAL A 1 85 ? -2.2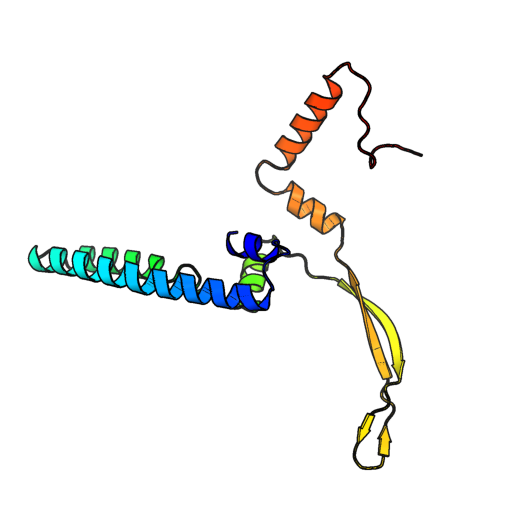14 3.290 -9.829 1.00 86.81 85 VAL A CA 1
ATOM 694 C C . VAL A 1 85 ? -0.818 2.662 -9.859 1.00 86.81 85 VAL A C 1
ATOM 696 O O . VAL A 1 85 ? 0.185 3.365 -9.948 1.00 86.81 85 VAL A O 1
ATOM 699 N N . TYR A 1 86 ? -0.727 1.337 -9.725 1.00 88.44 86 TYR A N 1
ATOM 700 C CA . TYR A 1 86 ? 0.537 0.607 -9.771 1.00 88.44 86 TYR A CA 1
ATOM 701 C C . TYR A 1 86 ? 0.766 -0.012 -11.144 1.00 88.44 86 TYR A C 1
ATOM 703 O O . TYR A 1 86 ? -0.004 -0.878 -11.559 1.00 88.44 86 TYR A O 1
ATOM 711 N N . ILE A 1 87 ? 1.879 0.350 -11.779 1.00 88.19 87 ILE A N 1
ATOM 712 C CA . ILE A 1 87 ? 2.346 -0.279 -13.015 1.00 88.19 87 ILE A CA 1
ATOM 713 C C . ILE A 1 87 ? 3.418 -1.296 -12.662 1.00 88.19 87 ILE A C 1
ATOM 715 O O 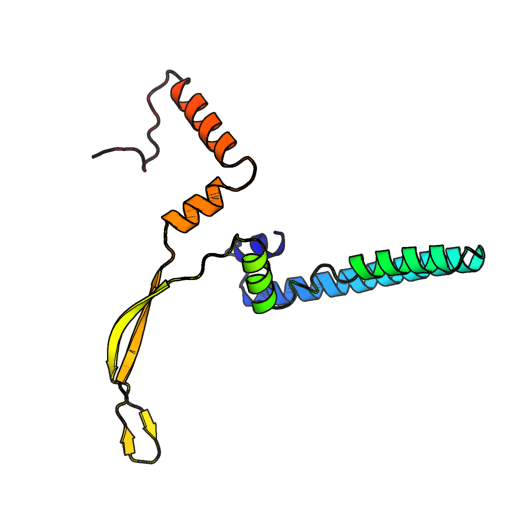. ILE A 1 87 ? 4.388 -0.988 -11.963 1.00 88.19 87 ILE A O 1
ATOM 719 N N . THR A 1 88 ? 3.225 -2.526 -13.126 1.00 88.94 88 THR A N 1
ATOM 720 C CA . THR A 1 88 ? 4.194 -3.596 -12.893 1.00 88.94 88 THR A CA 1
ATOM 721 C C . THR A 1 88 ? 5.301 -3.491 -13.942 1.00 88.94 88 THR A C 1
ATOM 723 O O . THR A 1 88 ? 4.981 -3.455 -15.127 1.00 88.94 88 THR A O 1
ATOM 726 N N . PRO A 1 89 ? 6.587 -3.474 -13.551 1.00 91.38 89 PRO A N 1
ATOM 727 C CA . PRO A 1 89 ? 7.677 -3.511 -14.518 1.00 91.38 89 PRO A CA 1
ATOM 728 C C . PRO A 1 89 ? 7.618 -4.772 -15.387 1.00 91.38 89 PRO A C 1
ATOM 730 O O . PRO A 1 89 ? 7.416 -5.876 -14.874 1.00 91.38 89 PRO A O 1
ATOM 733 N N . ILE A 1 90 ? 7.843 -4.613 -16.688 1.00 93.00 90 ILE A N 1
ATOM 734 C CA . ILE A 1 90 ? 7.908 -5.714 -17.647 1.00 93.00 90 ILE A CA 1
ATOM 735 C C . ILE A 1 90 ? 9.334 -6.257 -17.665 1.00 93.00 90 ILE A C 1
ATOM 737 O O . ILE A 1 90 ? 10.291 -5.514 -17.891 1.00 93.00 90 ILE A O 1
ATOM 741 N N . ALA A 1 91 ? 9.466 -7.561 -17.424 1.00 93.81 91 ALA A N 1
ATOM 742 C CA . ALA A 1 91 ? 10.731 -8.271 -17.519 1.00 93.81 91 ALA A CA 1
ATOM 743 C C . ALA A 1 91 ? 10.997 -8.679 -18.972 1.00 93.81 91 ALA A C 1
ATOM 745 O O . ALA A 1 91 ? 10.173 -9.351 -19.593 1.00 93.81 91 ALA A O 1
ATOM 746 N N . VAL A 1 92 ? 12.163 -8.313 -19.497 1.00 93.69 92 VAL A N 1
ATOM 747 C CA . VAL A 1 92 ? 12.629 -8.726 -20.823 1.00 93.69 92 VAL A CA 1
ATOM 748 C C . VAL A 1 92 ? 13.888 -9.554 -20.643 1.00 93.69 92 VAL A C 1
ATOM 750 O O . VAL A 1 92 ? 14.874 -9.084 -20.075 1.00 93.69 92 VAL A O 1
ATOM 753 N N . HIS A 1 93 ? 13.844 -10.800 -21.104 1.00 94.19 93 HIS A N 1
ATOM 754 C CA . HIS A 1 93 ? 15.014 -11.670 -21.143 1.00 94.19 93 HIS A CA 1
ATOM 755 C C . HIS A 1 93 ? 16.009 -11.135 -22.177 1.00 94.19 93 HIS A C 1
ATOM 757 O O . HIS A 1 93 ? 15.635 -10.892 -23.322 1.00 94.19 93 HIS A O 1
ATOM 763 N N . ILE A 1 94 ? 17.258 -10.914 -21.763 1.00 94.12 94 ILE A N 1
ATOM 764 C CA . ILE A 1 94 ? 18.319 -10.382 -22.638 1.00 94.12 94 ILE A CA 1
ATOM 765 C C . ILE A 1 94 ? 19.439 -11.387 -22.909 1.00 94.12 94 ILE A C 1
ATOM 767 O O . ILE A 1 94 ? 20.348 -11.102 -23.684 1.00 94.12 94 ILE A O 1
ATOM 771 N N . GLY A 1 95 ? 19.398 -12.554 -22.272 1.00 90.62 95 GLY A N 1
ATOM 772 C CA . GLY A 1 95 ? 20.394 -13.599 -22.455 1.00 90.62 95 GLY A CA 1
ATOM 773 C C . GLY A 1 95 ? 20.731 -14.314 -21.160 1.00 90.62 95 GLY A C 1
ATOM 774 O O . GLY A 1 95 ? 20.057 -14.161 -20.145 1.00 90.62 95 GLY A O 1
ATOM 775 N N . ASN A 1 96 ? 21.800 -15.105 -21.202 1.00 90.19 96 ASN A N 1
ATOM 776 C CA . ASN A 1 96 ? 22.171 -16.006 -20.119 1.00 90.19 96 ASN A CA 1
ATOM 777 C C . ASN A 1 96 ? 23.619 -15.736 -19.711 1.00 90.19 96 ASN A C 1
ATOM 779 O O . ASN A 1 96 ? 24.492 -15.543 -20.556 1.00 90.19 96 ASN A O 1
ATOM 783 N N . ARG A 1 97 ? 23.887 -15.742 -18.405 1.00 85.62 97 ARG A N 1
ATOM 784 C CA . ARG A 1 97 ? 25.235 -15.672 -17.842 1.00 85.62 97 ARG A CA 1
ATOM 785 C C . ARG A 1 97 ? 25.577 -16.990 -17.170 1.00 85.62 97 ARG A C 1
ATOM 787 O O . ARG A 1 97 ? 24.837 -17.465 -16.314 1.00 85.62 97 ARG A O 1
ATOM 794 N N . LEU A 1 98 ? 26.747 -17.524 -17.494 1.00 82.19 98 LEU A N 1
ATOM 795 C CA . LEU A 1 98 ? 27.336 -18.626 -16.746 1.00 82.19 98 LEU A CA 1
ATOM 796 C C . LEU A 1 98 ? 27.783 -18.111 -15.377 1.00 82.19 98 LEU A C 1
ATOM 798 O O . LEU A 1 98 ? 28.559 -17.155 -15.273 1.00 82.19 98 LEU A O 1
ATOM 802 N N . THR A 1 99 ? 27.262 -18.723 -14.320 1.00 75.69 99 THR A N 1
ATOM 803 C CA . THR A 1 99 ? 27.698 -18.454 -12.947 1.00 75.69 99 THR A CA 1
ATOM 804 C C . THR A 1 99 ? 28.471 -19.652 -12.430 1.00 75.69 99 THR A C 1
ATOM 806 O O . THR A 1 99 ? 27.957 -20.763 -12.479 1.00 75.69 99 THR A O 1
ATOM 809 N N . ASN A 1 100 ? 29.684 -19.436 -11.922 1.00 70.62 100 ASN A N 1
ATOM 810 C CA . ASN A 1 100 ? 30.449 -20.497 -11.276 1.00 70.62 100 ASN A CA 1
ATOM 811 C C . ASN A 1 100 ? 29.966 -20.637 -9.838 1.00 70.62 100 ASN A C 1
ATOM 813 O O . ASN A 1 100 ? 30.254 -19.778 -9.006 1.00 70.62 100 ASN A O 1
ATOM 817 N N . ASN A 1 101 ? 29.250 -21.721 -9.554 1.00 71.06 101 ASN A N 1
ATOM 818 C CA . ASN A 1 101 ? 28.909 -22.090 -8.190 1.00 71.06 101 ASN A CA 1
ATOM 819 C C . ASN A 1 101 ? 29.720 -23.333 -7.829 1.00 71.06 101 ASN A C 1
ATOM 821 O O . ASN A 1 101 ? 29.532 -24.400 -8.415 1.00 71.06 101 ASN A O 1
ATOM 825 N N . THR A 1 102 ? 30.618 -23.207 -6.859 1.00 65.69 102 THR A N 1
ATOM 826 C CA . THR A 1 102 ? 31.258 -24.367 -6.243 1.00 65.69 102 THR A CA 1
ATOM 827 C C . THR A 1 102 ? 30.279 -24.968 -5.237 1.00 65.69 102 THR A C 1
ATOM 829 O O . THR A 1 102 ? 29.885 -24.329 -4.261 1.00 65.69 102 THR A O 1
ATOM 832 N N . LYS A 1 103 ? 29.835 -26.201 -5.490 1.00 61.94 103 LYS A N 1
ATOM 833 C CA . LYS A 1 103 ? 29.109 -27.016 -4.509 1.00 61.94 103 LYS A CA 1
ATOM 834 C C . LYS A 1 103 ? 29.859 -28.335 -4.357 1.00 61.94 103 LYS A C 1
ATOM 836 O O . LYS A 1 103 ? 29.994 -29.067 -5.331 1.00 61.94 103 LYS A O 1
ATOM 841 N N . ASN A 1 104 ? 30.316 -28.623 -3.136 1.00 57.00 104 ASN A N 1
ATOM 842 C CA . ASN A 1 104 ? 30.937 -29.892 -2.731 1.00 57.00 104 ASN A CA 1
ATOM 843 C C . ASN A 1 104 ? 31.982 -30.420 -3.737 1.00 57.00 104 ASN A C 1
ATOM 845 O O . ASN A 1 104 ? 31.727 -31.413 -4.410 1.00 57.00 104 ASN A O 1
ATOM 849 N N . ASP A 1 105 ? 33.111 -29.717 -3.882 1.00 63.38 105 ASP A N 1
ATOM 850 C CA . ASP A 1 105 ? 34.256 -30.072 -4.751 1.00 63.38 105 ASP A CA 1
ATOM 851 C C . ASP A 1 105 ? 33.954 -30.286 -6.247 1.00 63.38 105 ASP A C 1
ATOM 853 O O . ASP A 1 105 ? 34.839 -30.635 -7.027 1.00 63.38 105 ASP A O 1
ATOM 857 N N . SER A 1 106 ? 32.728 -29.990 -6.682 1.00 56.75 106 SER A N 1
ATOM 858 C CA . SER A 1 106 ? 32.325 -29.982 -8.085 1.00 56.75 106 SER A CA 1
ATOM 859 C C . SER A 1 106 ? 31.974 -28.560 -8.532 1.00 56.75 106 SER A C 1
ATOM 861 O O . SER A 1 106 ? 31.177 -27.850 -7.906 1.00 56.75 106 SER A O 1
ATOM 863 N N . THR A 1 107 ? 32.596 -28.116 -9.625 1.00 62.72 107 THR A N 1
ATOM 864 C CA . THR A 1 107 ? 32.263 -26.842 -10.268 1.00 62.72 107 THR A CA 1
ATOM 865 C C . THR A 1 107 ? 31.078 -27.074 -11.191 1.00 62.72 107 THR A C 1
ATOM 867 O O . THR A 1 107 ? 31.225 -27.652 -12.267 1.00 62.72 107 THR A O 1
ATOM 870 N N . ILE A 1 108 ? 29.896 -26.624 -10.776 1.00 67.44 108 ILE A N 1
ATOM 871 C CA . ILE A 1 108 ? 28.705 -26.625 -11.625 1.00 67.44 108 ILE A CA 1
ATOM 872 C C . ILE A 1 108 ? 28.595 -25.221 -12.225 1.00 67.44 108 ILE A C 1
ATOM 874 O O . ILE A 1 108 ? 28.623 -24.228 -11.494 1.00 67.44 108 ILE A O 1
ATOM 878 N N . MET A 1 109 ? 28.474 -25.132 -13.552 1.00 69.44 109 MET A N 1
ATOM 879 C CA . MET A 1 109 ? 28.248 -23.874 -14.276 1.00 69.44 109 MET A CA 1
ATOM 880 C C . MET A 1 109 ? 26.783 -23.778 -14.729 1.00 69.44 109 MET A C 1
ATOM 882 O O . MET A 1 109 ? 26.496 -24.007 -15.906 1.00 69.44 109 MET A O 1
ATOM 886 N N . PRO A 1 110 ? 25.815 -23.490 -13.836 1.00 77.81 110 PRO A N 1
ATOM 887 C CA . PRO A 1 110 ? 24.454 -23.237 -14.278 1.00 77.81 110 PRO A CA 1
ATOM 888 C C . PRO A 1 110 ? 24.392 -21.953 -15.116 1.00 77.81 110 PRO A C 1
ATOM 890 O O . PRO A 1 110 ? 24.991 -20.927 -14.773 1.00 77.81 110 PRO A O 1
ATOM 893 N N . ASN A 1 11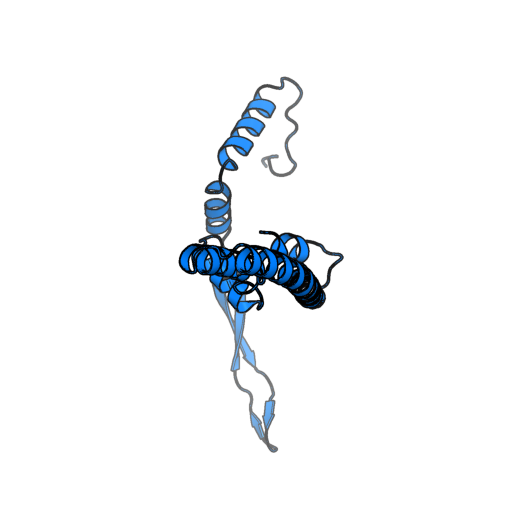1 ? 23.618 -22.013 -16.200 1.00 80.06 111 ASN A N 1
ATOM 894 C CA . ASN A 1 111 ? 23.169 -20.828 -16.920 1.00 80.06 111 ASN A CA 1
ATOM 895 C C . ASN A 1 111 ? 22.149 -20.085 -16.056 1.00 80.06 111 ASN A C 1
ATOM 897 O O . ASN A 1 111 ? 21.129 -20.650 -15.665 1.00 80.06 111 ASN A O 1
ATOM 901 N N . LYS A 1 112 ? 22.425 -18.815 -15.768 1.00 86.38 112 LYS A N 1
ATOM 902 C CA . LYS A 1 112 ? 21.503 -17.904 -15.098 1.00 86.38 112 LYS A CA 1
ATOM 903 C C . LYS A 1 112 ? 20.956 -16.915 -16.117 1.00 86.38 112 LYS A C 1
ATOM 905 O O . LYS A 1 112 ? 21.721 -16.140 -16.688 1.00 86.38 112 LYS A O 1
ATOM 910 N N . ASP A 1 113 ? 19.648 -16.927 -16.316 1.00 90.75 113 ASP A N 1
ATOM 911 C CA . ASP A 1 113 ? 18.973 -15.948 -17.162 1.00 90.75 113 ASP A CA 1
ATOM 912 C C . ASP A 1 113 ? 19.174 -14.524 -16.626 1.00 90.75 113 ASP A C 1
ATOM 914 O O . ASP A 1 113 ? 19.133 -14.266 -15.415 1.00 90.75 113 ASP A O 1
ATOM 918 N N . ILE A 1 114 ? 19.392 -13.595 -17.547 1.00 90.19 114 ILE A N 1
ATOM 919 C CA . ILE A 1 114 ? 19.530 -12.170 -17.297 1.00 90.19 114 ILE A CA 1
ATOM 920 C C . ILE A 1 114 ? 18.286 -11.483 -17.851 1.00 90.19 114 ILE A C 1
ATOM 922 O O . ILE A 1 114 ? 17.928 -11.647 -19.018 1.00 90.19 114 ILE A O 1
ATOM 926 N N . TYR A 1 115 ? 17.658 -10.675 -17.003 1.00 93.94 115 TYR A N 1
ATOM 927 C CA . TYR A 1 115 ? 16.489 -9.880 -17.345 1.00 93.94 115 TYR A CA 1
ATOM 928 C C . TYR A 1 115 ? 16.805 -8.396 -17.176 1.00 93.94 115 TYR A C 1
ATOM 930 O O . TYR A 1 115 ? 17.467 -8.008 -16.208 1.00 93.94 115 TYR A O 1
ATOM 938 N N . ILE A 1 116 ? 16.294 -7.573 -18.086 1.00 92.75 116 ILE A N 1
ATOM 939 C CA . ILE A 1 116 ? 16.110 -6.136 -17.860 1.00 92.75 116 ILE A CA 1
ATOM 940 C C . ILE A 1 116 ? 14.654 -5.881 -17.481 1.00 92.75 116 ILE A C 1
ATOM 942 O O . ILE A 1 116 ? 13.768 -6.656 -17.837 1.00 92.75 116 ILE A O 1
ATOM 946 N N . TYR A 1 117 ? 14.410 -4.788 -16.767 1.00 93.62 117 TYR A N 1
ATOM 947 C CA . TYR A 1 117 ? 13.072 -4.381 -16.358 1.00 93.62 117 TYR A CA 1
ATOM 948 C C . TYR A 1 117 ? 12.818 -2.964 -16.849 1.00 93.62 117 TYR A C 1
ATOM 950 O O . TYR A 1 117 ? 13.651 -2.085 -16.626 1.00 93.62 117 TYR A O 1
ATOM 958 N N . TYR A 1 118 ? 11.675 -2.738 -17.492 1.00 93.56 118 TYR A N 1
ATOM 959 C CA . TYR A 1 118 ? 11.241 -1.400 -17.887 1.00 93.56 118 TYR A CA 1
ATOM 960 C C . TYR A 1 118 ? 9.771 -1.177 -17.529 1.00 93.56 118 TYR A C 1
ATOM 962 O O . TYR A 1 118 ? 9.015 -2.125 -17.324 1.00 93.56 118 TYR A O 1
ATOM 970 N N . ILE A 1 119 ? 9.380 0.090 -17.416 1.00 92.69 119 ILE A N 1
ATOM 971 C CA . ILE A 1 119 ? 8.000 0.507 -17.164 1.00 92.69 119 ILE A CA 1
ATOM 972 C C . ILE A 1 119 ? 7.519 1.223 -18.436 1.00 92.69 119 ILE A C 1
ATOM 974 O O . ILE A 1 119 ? 8.155 2.211 -18.814 1.00 92.69 119 ILE A O 1
ATOM 978 N N . PRO A 1 120 ? 6.463 0.738 -19.115 1.00 91.62 120 PRO A N 1
ATOM 979 C CA . PRO A 1 120 ? 5.950 1.370 -20.329 1.00 91.62 120 PRO A CA 1
ATOM 980 C C . PRO A 1 120 ? 5.455 2.795 -20.058 1.00 91.62 120 PRO A C 1
ATOM 982 O O . PRO A 1 120 ? 4.664 3.030 -19.144 1.00 91.62 120 PRO A O 1
ATOM 985 N N . LEU A 1 121 ? 5.944 3.765 -20.835 1.00 90.50 121 LEU A N 1
ATOM 986 C CA . LEU A 1 121 ? 5.617 5.180 -20.629 1.00 90.50 121 LEU A CA 1
ATOM 987 C C . LEU A 1 121 ? 4.154 5.489 -20.970 1.00 90.50 121 LEU A C 1
ATOM 989 O O . LEU A 1 121 ? 3.539 6.328 -20.322 1.00 90.50 121 LEU A O 1
ATOM 993 N N . ASP A 1 122 ? 3.593 4.808 -21.963 1.00 91.62 122 ASP A N 1
ATOM 994 C CA . ASP A 1 122 ? 2.187 4.899 -22.352 1.00 91.62 122 ASP A CA 1
ATOM 995 C C . ASP A 1 122 ? 1.250 4.498 -21.204 1.00 91.62 122 ASP A C 1
ATOM 997 O O . ASP A 1 122 ? 0.291 5.217 -20.918 1.00 91.62 122 ASP A O 1
ATOM 1001 N N . GLU A 1 123 ? 1.571 3.426 -20.473 1.00 91.31 123 GLU A N 1
ATOM 1002 C CA . GLU A 1 123 ? 0.825 3.038 -19.270 1.00 91.31 123 GLU A CA 1
ATOM 1003 C C . GLU A 1 123 ? 0.940 4.094 -18.159 1.00 91.31 123 GLU A C 1
ATOM 1005 O O . GLU A 1 123 ? -0.061 4.442 -17.525 1.00 91.31 123 GLU A O 1
ATOM 1010 N N . VAL A 1 124 ? 2.141 4.648 -17.947 1.00 90.75 124 VAL A N 1
ATOM 1011 C CA . VAL A 1 124 ? 2.384 5.712 -16.952 1.00 90.75 124 VAL A CA 1
ATOM 1012 C C . VAL A 1 124 ? 1.561 6.951 -17.269 1.00 90.75 124 VAL A C 1
ATOM 1014 O O . VAL A 1 124 ? 0.868 7.475 -16.394 1.00 90.75 124 VAL A O 1
ATOM 1017 N N . LEU A 1 125 ? 1.617 7.411 -18.517 1.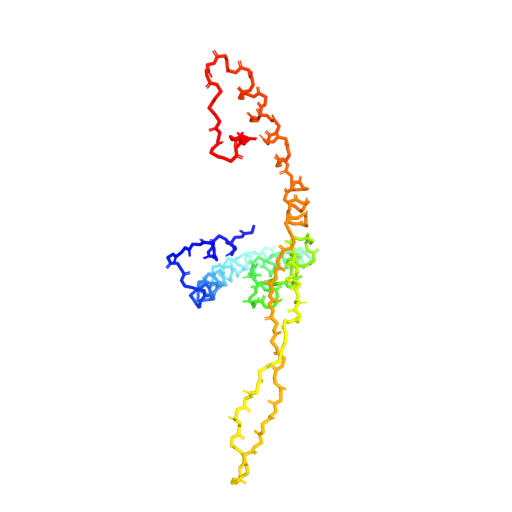00 91.31 125 LEU A N 1
ATOM 1018 C CA . LEU A 1 125 ? 0.904 8.601 -18.964 1.00 91.31 125 LEU A CA 1
ATOM 1019 C C . LEU A 1 125 ? -0.605 8.404 -18.892 1.00 91.31 125 LEU A C 1
ATOM 1021 O O . LEU A 1 125 ? -1.303 9.314 -18.450 1.00 91.31 125 LEU A O 1
ATOM 1025 N N . LYS A 1 126 ? -1.106 7.219 -19.251 1.00 91.06 126 LYS A N 1
ATOM 1026 C CA . LYS A 1 126 ? -2.529 6.902 -19.132 1.00 91.06 126 LYS A CA 1
ATOM 1027 C C . LYS A 1 126 ? -3.016 7.064 -17.691 1.00 91.06 126 LYS A C 1
ATOM 1029 O O . LYS A 1 126 ? -3.924 7.850 -17.442 1.00 91.06 126 LYS A O 1
ATOM 1034 N N . ILE A 1 127 ? -2.367 6.396 -16.736 1.00 90.00 127 ILE A N 1
ATOM 1035 C CA . ILE A 1 127 ? -2.756 6.462 -15.316 1.00 90.00 127 ILE A CA 1
ATOM 1036 C C . ILE A 1 127 ? -2.603 7.880 -14.753 1.00 90.00 127 ILE A C 1
ATOM 1038 O O . ILE A 1 127 ? -3.409 8.309 -13.924 1.00 90.00 127 ILE A O 1
ATOM 1042 N N . PHE A 1 128 ? -1.568 8.606 -15.182 1.00 90.00 128 PHE A N 1
ATOM 1043 C CA . PHE A 1 128 ? -1.322 9.981 -14.755 1.00 90.00 128 PHE A CA 1
ATOM 1044 C C . PHE A 1 128 ? -2.411 10.943 -15.244 1.00 90.00 128 PHE A C 1
ATOM 1046 O O . PHE A 1 128 ? -2.919 11.735 -14.453 1.00 90.00 128 PHE A O 1
ATOM 1053 N N . LEU A 1 129 ? -2.800 10.860 -16.517 1.00 91.00 129 LEU A N 1
ATOM 1054 C CA . LEU A 1 129 ? -3.831 11.721 -17.100 1.00 91.00 129 LEU A CA 1
ATOM 1055 C C . LEU A 1 129 ? -5.242 11.378 -16.602 1.00 91.00 129 LEU A C 1
ATOM 1057 O O . LEU A 1 129 ? -6.087 12.267 -16.536 1.00 91.00 129 LEU A O 1
ATOM 1061 N N . GLU A 1 130 ? -5.484 10.126 -16.203 1.00 89.31 130 GLU A N 1
ATOM 1062 C CA . GLU A 1 130 ? -6.730 9.689 -15.553 1.00 89.31 130 GLU A CA 1
ATOM 1063 C C . GLU A 1 130 ? -6.873 10.204 -14.105 1.00 89.31 130 GLU A C 1
ATOM 1065 O O . GLU A 1 130 ? -7.942 10.068 -13.504 1.00 89.31 130 GLU A O 1
ATOM 1070 N N . GLN A 1 131 ? -5.831 10.809 -13.518 1.00 87.81 131 GLN A N 1
ATOM 1071 C CA . GLN A 1 131 ? -5.942 11.396 -12.184 1.00 87.81 131 GLN A CA 1
ATOM 1072 C C . GLN A 1 131 ? -6.869 12.626 -12.186 1.00 87.81 131 GLN A C 1
ATOM 1074 O O . GLN A 1 131 ? -6.825 13.440 -13.115 1.00 87.81 131 GLN A O 1
ATOM 1079 N N . PRO A 1 132 ? -7.658 12.832 -11.112 1.00 89.19 132 PRO A N 1
ATOM 1080 C CA . PRO A 1 132 ? -8.551 13.979 -11.005 1.00 89.19 132 PRO A CA 1
ATOM 1081 C C . PRO A 1 132 ? -7.817 15.303 -11.231 1.00 89.19 132 PRO A C 1
ATOM 1083 O O . PRO A 1 132 ? -6.778 15.558 -10.621 1.00 89.19 132 PRO A O 1
ATOM 1086 N N . ASN A 1 133 ? -8.388 16.150 -12.088 1.00 89.56 133 ASN A N 1
ATOM 1087 C CA . ASN A 1 133 ? -7.921 17.500 -12.420 1.00 89.56 133 ASN A CA 1
ATOM 1088 C C . ASN A 1 133 ? -6.553 17.585 -13.121 1.00 89.56 133 ASN A C 1
ATOM 1090 O O . ASN A 1 133 ? -6.142 18.683 -13.483 1.00 89.56 133 ASN A O 1
ATOM 1094 N N . VAL A 1 134 ? -5.837 16.479 -13.357 1.00 90.69 134 VAL A N 1
ATOM 1095 C CA . VAL A 1 134 ? -4.510 16.540 -13.997 1.00 90.69 134 VAL A CA 1
ATOM 1096 C C . VAL A 1 134 ? -4.619 16.996 -15.447 1.00 90.69 134 VAL A C 1
ATOM 1098 O O . VAL A 1 134 ? -3.928 17.934 -15.841 1.00 90.69 134 VAL A O 1
ATOM 1101 N N . PHE A 1 135 ? -5.515 16.385 -16.223 1.00 90.44 135 PHE A N 1
ATOM 1102 C CA . PHE A 1 135 ? -5.735 16.772 -17.617 1.00 90.44 135 PHE A CA 1
ATOM 1103 C C . PHE A 1 135 ? -6.148 18.245 -17.743 1.00 90.44 135 PHE A C 1
ATOM 1105 O O . PHE A 1 135 ? -5.560 18.989 -18.519 1.00 90.44 135 PHE A O 1
ATOM 1112 N N . GLU A 1 136 ? -7.096 18.687 -16.914 1.00 91.88 136 GLU A N 1
ATOM 1113 C CA . GLU A 1 136 ? -7.571 20.072 -16.896 1.00 91.88 136 GLU A CA 1
ATOM 1114 C C . GLU A 1 136 ? -6.447 21.062 -16.560 1.00 91.88 136 GLU A C 1
ATOM 1116 O O . GLU A 1 136 ? -6.284 22.069 -17.244 1.00 91.88 136 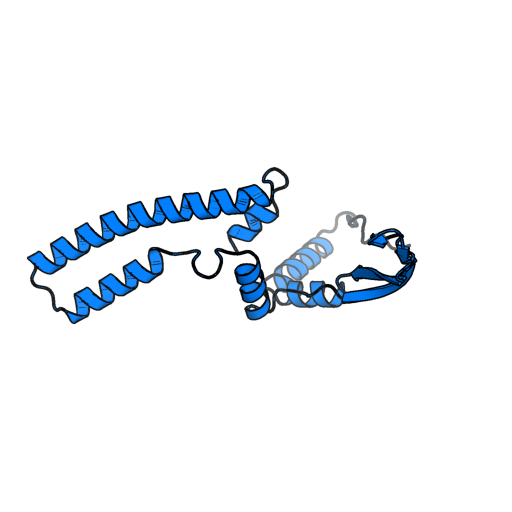GLU A O 1
ATOM 1121 N N . ILE A 1 137 ? -5.620 20.766 -15.551 1.00 91.94 137 ILE A N 1
ATOM 1122 C CA . ILE A 1 137 ? -4.471 21.609 -15.191 1.00 91.94 137 ILE A CA 1
ATOM 1123 C C . ILE A 1 137 ? -3.487 21.721 -16.360 1.00 91.94 137 ILE A C 1
ATOM 1125 O O . ILE A 1 137 ? -2.979 22.812 -16.627 1.00 91.94 137 ILE A O 1
ATOM 1129 N N . ILE A 1 138 ? -3.211 20.614 -17.055 1.00 90.00 138 ILE A N 1
ATOM 1130 C CA . ILE A 1 138 ? -2.311 20.606 -18.213 1.00 90.00 138 ILE A CA 1
ATOM 1131 C C . ILE A 1 138 ? -2.890 21.472 -19.333 1.00 90.00 138 ILE A C 1
ATOM 1133 O O . ILE A 1 138 ? -2.193 22.361 -19.820 1.00 90.00 138 ILE A O 1
ATOM 1137 N N . THR A 1 139 ? -4.157 21.271 -19.697 1.00 89.50 139 THR A N 1
ATOM 1138 C CA . THR A 1 139 ? -4.818 22.040 -20.760 1.00 89.50 139 THR A CA 1
ATOM 1139 C C . THR A 1 139 ? -4.886 23.527 -20.419 1.00 89.50 139 THR A C 1
ATOM 1141 O O . THR A 1 139 ? -4.479 24.351 -21.232 1.00 89.50 139 THR A O 1
ATOM 1144 N N . ASN A 1 140 ? -5.257 23.883 -19.186 1.00 90.69 140 ASN A N 1
ATOM 1145 C CA . ASN A 1 140 ? -5.291 25.273 -18.725 1.00 90.69 140 ASN A CA 1
ATOM 1146 C C . ASN A 1 140 ? -3.907 25.938 -18.775 1.00 90.69 140 ASN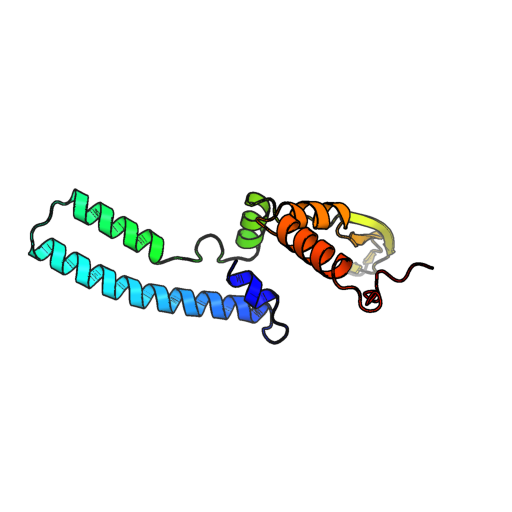 A C 1
ATOM 1148 O O . ASN A 1 140 ? -3.790 27.124 -19.085 1.00 90.69 140 ASN A O 1
ATOM 1152 N N . ASN A 1 141 ? -2.842 25.202 -18.445 1.00 86.94 141 ASN A N 1
ATOM 1153 C CA . ASN A 1 141 ? -1.480 25.721 -18.558 1.00 86.94 141 ASN A CA 1
ATOM 1154 C C . ASN A 1 141 ? -1.067 25.912 -20.020 1.00 86.94 141 ASN A C 1
ATOM 1156 O O . ASN A 1 141 ? -0.459 26.931 -20.338 1.00 86.94 141 ASN A O 1
ATOM 1160 N N . LEU A 1 142 ? -1.423 24.980 -20.906 1.00 84.50 142 LEU A N 1
ATOM 1161 C CA . LEU A 1 142 ? -1.166 25.114 -22.339 1.00 84.50 142 LEU A CA 1
ATOM 1162 C C . LEU A 1 142 ? -1.898 26.328 -22.923 1.00 84.50 142 LEU A C 1
ATOM 1164 O O . LEU A 1 142 ? -1.270 27.151 -23.582 1.00 84.50 142 LEU A O 1
ATOM 1168 N N . GLU A 1 143 ? -3.185 26.506 -22.624 1.00 86.38 143 GLU A N 1
ATOM 1169 C CA . GLU A 1 143 ? -3.969 27.664 -23.077 1.00 86.38 143 GLU A CA 1
ATOM 1170 C C . GLU A 1 143 ? -3.380 28.997 -22.601 1.00 86.38 143 GLU A C 1
ATOM 1172 O O . GLU A 1 143 ? -3.291 29.950 -23.380 1.00 86.38 143 GLU A O 1
ATOM 1177 N N . LYS A 1 144 ? -2.918 29.065 -21.345 1.00 83.88 144 LYS A N 1
ATOM 1178 C CA . LYS A 1 144 ? -2.223 30.248 -20.811 1.00 83.88 144 LYS A CA 1
ATOM 1179 C C . LYS A 1 144 ? -0.938 30.549 -21.574 1.00 83.88 144 LYS A C 1
ATOM 1181 O O . LYS A 1 144 ? -0.717 31.708 -21.908 1.00 83.88 144 LYS A O 1
ATOM 1186 N N . LEU A 1 145 ? -0.131 29.526 -21.866 1.00 77.38 145 LEU A N 1
ATOM 1187 C CA . LEU A 1 145 ? 1.110 29.670 -22.634 1.00 77.38 145 LEU A CA 1
ATOM 1188 C C . LEU A 1 145 ? 0.844 30.139 -24.071 1.00 77.38 145 LEU A C 1
ATOM 1190 O O . LEU A 1 145 ? 1.566 30.999 -24.569 1.00 77.38 145 LEU A O 1
ATOM 1194 N N . PHE A 1 146 ? -0.207 29.629 -24.719 1.00 76.31 146 PHE A N 1
ATOM 1195 C CA . PHE A 1 146 ? -0.595 30.062 -26.067 1.00 76.31 146 PHE A CA 1
ATOM 1196 C C . PHE A 1 146 ? -1.204 31.472 -26.102 1.00 76.31 146 PHE A C 1
ATOM 1198 O O . PHE A 1 146 ? -1.104 32.149 -27.121 1.00 76.31 146 PHE A O 1
ATOM 1205 N N . SER A 1 147 ? -1.822 31.925 -25.007 1.00 74.38 147 SER A N 1
ATOM 1206 C CA . SER A 1 147 ? -2.457 33.251 -24.916 1.00 74.38 147 SER A CA 1
ATOM 1207 C C . SER A 1 147 ? -1.483 34.370 -24.520 1.00 74.38 147 SER A C 1
ATOM 1209 O O . SER A 1 147 ? -1.769 35.550 -24.735 1.00 74.38 147 SER A O 1
ATOM 1211 N N . SER A 1 148 ? -0.335 34.035 -23.926 1.00 69.12 148 SER A N 1
ATOM 1212 C CA . SER A 1 148 ? 0.736 34.992 -23.647 1.00 69.12 148 SER A CA 1
ATOM 1213 C C . SER A 1 148 ? 1.527 35.301 -24.923 1.00 69.12 148 SER A C 1
ATOM 1215 O O . SER A 1 148 ? 2.419 34.554 -25.304 1.00 69.12 148 SER A O 1
ATOM 1217 N N . ASN A 1 149 ? 1.220 36.435 -25.560 1.00 55.66 149 ASN A N 1
ATOM 1218 C CA . ASN A 1 149 ? 1.904 37.001 -26.738 1.00 55.66 149 ASN A CA 1
ATOM 1219 C C . ASN A 1 149 ? 3.342 37.511 -26.460 1.00 55.66 149 ASN A C 1
ATOM 1221 O O . ASN A 1 149 ? 3.727 38.582 -26.929 1.00 55.66 149 ASN A O 1
ATOM 1225 N N . GLY A 1 150 ? 4.139 36.793 -25.674 1.00 56.00 150 GLY A N 1
ATOM 1226 C CA . GLY A 1 150 ? 5.568 37.058 -25.502 1.00 56.00 150 GLY A CA 1
ATOM 1227 C C . GLY A 1 150 ? 6.322 35.779 -25.814 1.00 56.00 150 GLY A C 1
ATOM 1228 O O . GLY A 1 150 ? 5.939 34.751 -25.266 1.00 56.00 150 GLY A O 1
ATOM 1229 N N . ASP A 1 151 ? 7.297 35.867 -26.727 1.00 57.12 151 ASP A N 1
ATOM 1230 C CA . ASP A 1 151 ? 8.180 34.807 -27.238 1.00 57.12 151 ASP A CA 1
ATOM 1231 C C . ASP A 1 151 ? 7.954 33.437 -26.607 1.00 57.12 151 ASP A C 1
ATOM 1233 O O . ASP A 1 151 ? 8.234 33.247 -25.425 1.00 57.12 151 ASP A O 1
ATOM 1237 N N . ILE A 1 152 ? 7.464 32.492 -27.419 1.00 59.38 152 ILE A N 1
ATOM 1238 C CA . ILE A 1 152 ? 7.214 31.098 -27.045 1.00 59.38 152 ILE A CA 1
ATOM 1239 C C . ILE A 1 152 ? 8.389 30.610 -26.192 1.00 59.38 152 ILE A C 1
ATOM 1241 O O . ILE A 1 152 ? 9.465 30.308 -26.711 1.00 59.38 152 ILE A O 1
ATOM 1245 N N . ILE A 1 153 ? 8.196 30.545 -24.872 1.00 57.34 153 ILE A N 1
ATOM 1246 C CA . ILE A 1 153 ? 9.168 29.931 -23.976 1.00 57.34 153 ILE A CA 1
ATOM 1247 C C . ILE A 1 153 ? 9.013 28.436 -24.217 1.00 57.34 153 ILE A C 1
ATOM 1249 O O . ILE A 1 153 ? 8.235 27.755 -23.549 1.00 57.34 153 ILE A O 1
ATOM 1253 N N . CYS A 1 154 ? 9.707 27.932 -25.236 1.00 54.16 154 CYS A N 1
ATOM 1254 C CA . CYS A 1 154 ? 9.819 26.508 -25.466 1.00 54.16 154 CYS A CA 1
ATOM 1255 C C . CYS A 1 154 ? 10.434 25.901 -24.206 1.00 54.16 154 CYS A C 1
ATOM 1257 O O . CYS A 1 154 ? 11.582 26.182 -23.853 1.00 54.16 154 CYS A O 1
ATOM 1259 N N . SER A 1 155 ? 9.673 25.049 -23.521 1.00 51.94 155 SER A N 1
ATOM 1260 C CA . SER A 1 155 ? 10.279 24.068 -22.628 1.00 51.94 155 SER A CA 1
ATOM 1261 C C . SER A 1 155 ? 11.339 23.318 -23.435 1.00 51.94 155 SER A C 1
ATOM 1263 O O . SER A 1 155 ? 11.103 22.988 -24.595 1.00 51.94 155 SER A O 1
ATOM 1265 N N . LEU A 1 156 ? 12.499 23.033 -22.839 1.00 53.00 156 LEU A N 1
ATOM 1266 C CA . LEU A 1 156 ? 13.639 22.371 -23.494 1.00 53.00 156 LEU A CA 1
ATOM 1267 C C . LEU A 1 156 ? 13.255 21.043 -24.195 1.00 53.00 156 LEU A C 1
ATOM 1269 O O . LEU A 1 156 ? 13.973 20.571 -25.066 1.00 53.00 156 LEU A O 1
ATOM 1273 N N . VAL A 1 157 ? 12.107 20.466 -23.819 1.00 58.38 157 VAL A N 1
ATOM 1274 C CA . VAL A 1 157 ? 11.504 19.237 -24.362 1.00 58.38 157 VAL A CA 1
ATOM 1275 C C . VAL A 1 157 ? 10.647 19.480 -25.623 1.00 58.38 157 VAL A C 1
ATOM 1277 O O . VAL A 1 157 ? 10.427 18.556 -26.396 1.00 58.38 157 VAL A O 1
ATOM 1280 N N . GLN A 1 158 ? 10.155 20.703 -25.841 1.00 50.59 158 GLN A N 1
ATOM 1281 C CA . GLN A 1 158 ? 9.290 21.106 -26.965 1.00 50.59 158 GLN A CA 1
ATOM 1282 C C . GLN A 1 158 ? 10.049 21.778 -28.119 1.00 50.59 158 GLN A C 1
ATOM 1284 O O . GLN A 1 158 ? 9.441 22.110 -29.136 1.00 50.59 158 GLN A O 1
ATOM 1289 N N . CYS A 1 159 ? 11.364 21.982 -27.992 1.00 38.09 159 CYS A N 1
ATOM 1290 C CA . CYS A 1 159 ? 12.193 22.355 -29.133 1.00 38.09 159 CYS A CA 1
ATOM 1291 C C . CYS A 1 159 ? 12.263 21.169 -30.106 1.00 38.09 159 CYS A C 1
ATOM 1293 O O . CYS A 1 159 ? 13.031 20.233 -29.895 1.00 38.09 159 CYS A O 1
ATOM 1295 N N . ASN A 1 160 ? 11.444 21.206 -31.158 1.00 41.03 160 ASN A N 1
ATOM 1296 C CA . ASN A 1 160 ? 11.574 20.296 -32.291 1.00 41.03 160 ASN A CA 1
ATOM 1297 C C . ASN A 1 160 ? 12.939 20.479 -32.979 1.00 41.03 160 ASN A C 1
ATOM 1299 O O . ASN A 1 160 ? 13.393 21.608 -33.178 1.00 41.03 160 ASN A O 1
ATOM 1303 N N . ILE A 1 161 ? 13.543 19.344 -33.349 1.00 34.91 161 ILE A N 1
ATOM 1304 C CA . ILE A 1 161 ? 14.508 19.202 -34.453 1.00 34.91 161 ILE A CA 1
ATOM 1305 C C . ILE A 1 161 ? 13.740 19.290 -35.772 1.00 34.91 161 ILE A C 1
ATOM 1307 O O . ILE A 1 161 ? 12.619 18.729 -35.819 1.00 34.91 161 ILE A O 1
#

Foldseek 3Di:
DVLVVLVVDPVRDPVCSLVVLVVVLVVLLVVLVVVLVVVLVVCVVVVHDPVVNVVSNVVSVCRSGVCPQPNDPVSVQVVCVVVLNDFDWDKDFPAWDFDFDDDPNDTDGDTDIDIDTDTDVVSNVVSQCPDPCRVVVVVVVVVVQVPPPDPNPDDPVRPDD

pLDDT: mean 83.08, std 12.27, range [34.91, 94.19]

Sequence (161 aa):
MFISKWYNESVIPKNKVQTIISDVSMMQEMNISILKNEVLNILNENKCELNSISKITSMFDIIQNPFDKLEFEFLRLKKLKQLGVYITPIAVHIGNRLTNNTKNDSTIMPNKDIYIYYIPLDEVLKIFLEQPNVFEIITNNLEKLFSSNGDIICSLVQCNI

Organism: NCBI:txid13131